Protein AF-A0A965HJJ4-F1 (afdb_monomer)

Structure (mmCIF, N/CA/C/O backbone):
data_AF-A0A965HJJ4-F1
#
_entry.id   AF-A0A965HJJ4-F1
#
loop_
_atom_site.group_PDB
_atom_site.id
_atom_site.type_symbol
_atom_site.label_atom_id
_atom_site.label_alt_id
_atom_site.label_comp_id
_atom_site.label_asym_id
_atom_site.label_entity_id
_atom_site.label_seq_id
_atom_site.pdbx_PDB_ins_code
_atom_site.Cartn_x
_atom_site.Cartn_y
_atom_site.Cartn_z
_atom_site.occupancy
_atom_site.B_iso_or_equiv
_atom_site.auth_seq_id
_atom_site.auth_comp_id
_atom_site.auth_asym_id
_atom_site.auth_atom_id
_atom_site.pdbx_PDB_model_num
ATOM 1 N N . MET A 1 1 ? 2.997 -4.418 10.194 1.00 86.50 1 MET A N 1
ATOM 2 C CA . MET A 1 1 ? 3.419 -3.200 10.927 1.00 86.50 1 MET A CA 1
ATOM 3 C C . MET A 1 1 ? 2.246 -2.232 11.000 1.00 86.50 1 MET A C 1
ATOM 5 O O . MET A 1 1 ? 1.592 -2.036 9.983 1.00 86.50 1 MET A O 1
ATOM 9 N N . ASN A 1 2 ? 1.935 -1.698 12.185 1.00 92.69 2 ASN A N 1
ATOM 10 C CA . ASN A 1 2 ? 0.794 -0.802 12.417 1.00 92.69 2 ASN A CA 1
ATOM 11 C C . ASN A 1 2 ? 1.261 0.448 13.174 1.00 92.69 2 ASN A C 1
ATOM 13 O O . ASN A 1 2 ? 1.996 0.301 14.145 1.00 92.69 2 ASN A O 1
ATOM 17 N N . GLN A 1 3 ? 0.837 1.639 12.738 1.00 93.06 3 GLN A N 1
ATOM 18 C CA . GLN A 1 3 ? 1.135 2.927 13.393 1.00 93.06 3 GLN A CA 1
ATOM 19 C C . GLN A 1 3 ? 2.637 3.208 13.592 1.00 93.06 3 GLN A C 1
ATOM 21 O O . GLN A 1 3 ? 3.034 3.927 14.505 1.00 93.06 3 GLN A O 1
ATOM 26 N N . CYS A 1 4 ? 3.493 2.668 12.724 1.00 92.12 4 CYS A N 1
ATOM 27 C CA . CYS A 1 4 ? 4.924 2.958 12.753 1.00 92.12 4 CYS A CA 1
ATOM 28 C C . CYS A 1 4 ? 5.229 4.286 12.049 1.00 92.12 4 CYS A C 1
ATOM 30 O O . CYS A 1 4 ? 4.492 4.718 11.155 1.00 92.12 4 CYS A O 1
ATOM 32 N N . SER A 1 5 ? 6.363 4.894 12.391 1.00 93.75 5 SER A N 1
ATOM 33 C CA . SER A 1 5 ? 6.891 6.045 11.667 1.00 93.75 5 SER A CA 1
ATOM 34 C C . SER A 1 5 ? 8.378 5.912 11.365 1.00 93.75 5 SER A C 1
ATOM 36 O O . SER A 1 5 ? 9.113 5.216 12.062 1.00 93.75 5 SER A O 1
ATOM 38 N N . SER A 1 6 ? 8.812 6.542 10.276 1.00 92.38 6 SER A N 1
ATOM 39 C CA . SER A 1 6 ? 10.223 6.632 9.899 1.00 92.38 6 SER A CA 1
ATOM 40 C C . SER A 1 6 ? 10.480 7.925 9.127 1.00 92.38 6 SER A C 1
ATOM 42 O O . SER A 1 6 ? 9.592 8.437 8.437 1.00 92.38 6 SER A O 1
ATOM 44 N N . THR A 1 7 ? 11.697 8.447 9.253 1.00 94.06 7 THR A N 1
ATOM 45 C CA . THR A 1 7 ? 12.160 9.645 8.554 1.00 94.06 7 THR A CA 1
ATOM 46 C C . THR A 1 7 ? 13.427 9.307 7.786 1.00 94.06 7 THR A C 1
ATOM 48 O O . THR A 1 7 ? 14.360 8.744 8.353 1.00 94.06 7 THR A O 1
ATOM 51 N N . GLY A 1 8 ? 13.477 9.669 6.509 1.00 91.75 8 GLY A N 1
ATOM 52 C CA . GLY A 1 8 ? 14.639 9.404 5.670 1.00 91.75 8 GLY A CA 1
ATOM 53 C C . GLY A 1 8 ? 14.511 10.041 4.295 1.00 91.75 8 GLY A C 1
ATOM 54 O O . GLY A 1 8 ? 13.410 10.095 3.742 1.00 91.75 8 GLY A O 1
ATOM 55 N N . ASN A 1 9 ? 15.645 10.511 3.771 1.00 90.94 9 ASN A N 1
ATOM 56 C CA . ASN A 1 9 ? 15.766 11.034 2.414 1.00 90.94 9 ASN A CA 1
ATOM 57 C C . ASN A 1 9 ? 16.487 10.020 1.521 1.00 90.94 9 ASN A C 1
ATOM 59 O O . ASN A 1 9 ? 17.426 9.357 1.975 1.00 9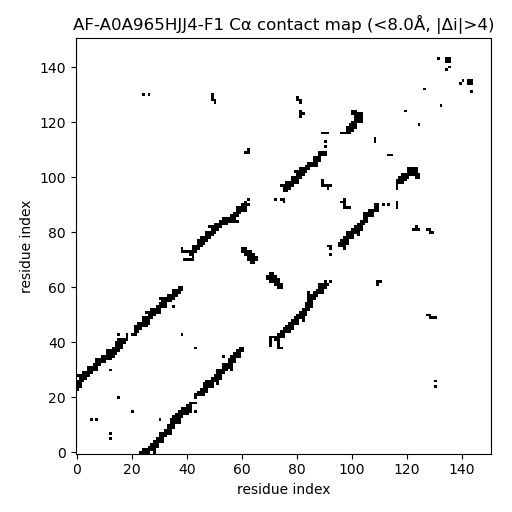0.94 9 ASN A O 1
ATOM 63 N N . GLY A 1 10 ? 16.024 9.849 0.283 1.00 86.38 10 GLY A N 1
ATOM 64 C CA . GLY A 1 10 ? 16.547 8.854 -0.663 1.00 86.38 10 GLY A CA 1
ATOM 65 C C . GLY A 1 10 ? 16.516 7.407 -0.147 1.00 86.38 10 GLY A C 1
ATOM 66 O O . GLY A 1 10 ? 17.238 6.553 -0.655 1.00 86.38 10 GLY A O 1
ATOM 67 N N . SER A 1 11 ? 15.729 7.130 0.898 1.00 86.81 11 SER A N 1
ATOM 68 C CA . SER A 1 11 ? 15.705 5.848 1.613 1.00 86.81 11 SER A CA 1
ATOM 69 C C . SER A 1 11 ? 14.499 4.996 1.210 1.00 86.81 11 SER A C 1
ATOM 71 O O . SER A 1 11 ? 13.479 5.513 0.746 1.00 86.81 11 SER A O 1
ATOM 73 N N . PHE A 1 12 ? 14.571 3.688 1.463 1.00 88.69 12 PHE A N 1
ATOM 74 C CA . PHE A 1 12 ? 13.410 2.801 1.379 1.00 88.69 12 PHE A CA 1
ATOM 75 C C . PHE A 1 12 ? 12.750 2.667 2.754 1.00 88.69 12 PHE A C 1
ATOM 77 O O . PHE A 1 12 ? 13.326 2.085 3.669 1.00 88.69 12 PHE A O 1
ATOM 84 N N . TYR A 1 13 ? 11.535 3.191 2.899 1.00 90.62 13 TYR A N 1
ATOM 85 C CA . TYR A 1 13 ? 10.737 3.072 4.121 1.00 90.62 13 TYR A CA 1
ATOM 86 C C . TYR A 1 13 ? 10.246 1.646 4.355 1.00 90.62 13 TYR A C 1
ATOM 88 O O . TYR A 1 13 ? 10.235 1.156 5.481 1.00 90.62 13 TYR A O 1
ATOM 96 N N . VAL A 1 14 ? 9.821 0.995 3.275 1.00 88.81 14 VAL A N 1
ATOM 97 C CA . VAL A 1 14 ? 9.429 -0.412 3.244 1.00 88.81 14 VAL A CA 1
ATOM 98 C C . VAL A 1 14 ? 9.964 -0.978 1.942 1.00 88.81 14 VAL A C 1
ATOM 100 O O . VAL A 1 14 ? 9.698 -0.425 0.871 1.00 88.81 14 VAL A O 1
ATOM 103 N N . SER A 1 15 ? 10.712 -2.072 2.041 1.00 84.75 15 SER A N 1
ATOM 104 C CA . SER A 1 15 ? 11.210 -2.805 0.886 1.00 84.75 15 SER A CA 1
ATOM 105 C C . SER A 1 15 ? 11.124 -4.305 1.100 1.00 84.75 15 SER A C 1
ATOM 107 O O . SER A 1 15 ? 11.169 -4.794 2.227 1.00 84.75 15 SER A O 1
ATOM 109 N N . THR A 1 16 ? 10.980 -5.033 -0.002 1.00 75.38 16 THR A N 1
ATOM 110 C CA . THR A 1 16 ? 11.144 -6.485 -0.039 1.00 75.38 16 THR A CA 1
ATOM 111 C C . THR A 1 16 ? 12.542 -6.790 -0.565 1.00 75.38 16 THR A C 1
ATOM 113 O O . THR A 1 16 ? 12.919 -6.365 -1.663 1.00 75.38 16 THR A O 1
ATOM 116 N N . ALA A 1 17 ? 13.330 -7.485 0.250 1.00 67.25 17 ALA A N 1
ATOM 117 C CA . ALA A 1 17 ? 14.671 -7.947 -0.109 1.00 67.25 17 ALA A CA 1
ATOM 118 C C . ALA A 1 17 ? 14.742 -9.479 -0.222 1.00 67.25 17 ALA A C 1
ATOM 120 O O . ALA A 1 17 ? 15.550 -10.003 -0.987 1.00 67.25 17 ALA A O 1
ATOM 121 N N . ASP A 1 18 ? 13.867 -10.187 0.497 1.00 65.81 18 ASP A N 1
ATOM 122 C CA . ASP A 1 18 ? 13.861 -11.643 0.610 1.00 65.81 18 ASP A CA 1
ATOM 123 C C . ASP A 1 18 ? 12.686 -12.263 -0.184 1.00 65.81 18 ASP A C 1
ATOM 125 O O . ASP A 1 18 ? 11.564 -11.753 -0.088 1.00 65.81 18 ASP A O 1
ATOM 129 N N . PRO A 1 19 ? 12.911 -13.331 -0.980 1.00 58.31 19 PRO A N 1
ATOM 130 C CA . PRO A 1 19 ? 11.872 -13.980 -1.791 1.00 58.31 19 PRO A CA 1
ATOM 131 C C . PRO A 1 19 ? 10.788 -14.697 -0.970 1.00 58.31 19 PRO A C 1
ATOM 133 O O . PRO A 1 19 ? 9.715 -14.964 -1.504 1.00 58.31 19 PRO A O 1
ATOM 136 N N . GLU A 1 20 ? 11.039 -15.000 0.304 1.00 61.06 20 GLU A N 1
ATOM 137 C CA . GLU A 1 20 ? 10.087 -15.646 1.215 1.00 61.06 20 GLU A CA 1
ATOM 138 C C . GLU A 1 20 ? 9.218 -14.629 1.968 1.00 61.06 20 GLU A C 1
ATOM 140 O O . GLU A 1 20 ? 8.292 -15.002 2.689 1.00 61.06 20 GLU A O 1
ATOM 145 N N . SER A 1 21 ? 9.477 -13.326 1.795 1.00 59.62 21 SER A N 1
ATOM 146 C CA . SER A 1 21 ? 8.683 -12.265 2.419 1.00 59.62 21 SER A CA 1
ATOM 147 C C . SER A 1 21 ? 7.249 -12.271 1.880 1.00 59.62 21 SER A C 1
ATOM 149 O O . SER A 1 21 ? 6.957 -11.673 0.843 1.00 59.62 21 SER A O 1
ATOM 151 N N . MET A 1 22 ? 6.337 -12.921 2.603 1.00 62.56 22 MET A N 1
ATOM 152 C CA . MET A 1 22 ? 4.922 -13.029 2.247 1.00 62.56 22 MET A CA 1
ATOM 153 C C . MET A 1 22 ? 4.006 -12.452 3.336 1.00 62.56 22 MET A C 1
ATOM 155 O O . MET A 1 22 ? 4.264 -12.586 4.528 1.00 62.56 22 MET A O 1
ATOM 159 N N . LEU A 1 23 ? 2.912 -11.825 2.879 1.00 61.66 23 LEU A N 1
ATOM 160 C CA . LEU A 1 23 ? 1.830 -11.193 3.652 1.00 61.66 23 LEU A CA 1
ATOM 161 C C . LEU A 1 23 ? 2.280 -10.114 4.642 1.00 61.66 23 LEU A C 1
ATOM 163 O O . LEU A 1 23 ? 2.244 -10.275 5.861 1.00 61.66 23 LEU A O 1
ATOM 167 N N . ASN A 1 24 ? 2.594 -8.944 4.090 1.00 78.44 24 ASN A N 1
ATOM 168 C CA . ASN A 1 24 ? 2.832 -7.742 4.872 1.00 78.44 24 ASN A CA 1
ATOM 169 C C . ASN A 1 24 ? 1.632 -6.796 4.778 1.00 78.44 24 ASN A C 1
ATOM 171 O O . ASN A 1 24 ? 1.216 -6.398 3.692 1.00 78.44 24 ASN A O 1
ATOM 175 N N . VAL A 1 25 ? 1.097 -6.405 5.935 1.00 91.94 25 VAL A N 1
ATOM 176 C CA . VAL A 1 25 ? 0.212 -5.242 6.045 1.00 91.94 25 VAL A CA 1
ATOM 177 C C . VAL A 1 25 ? 1.023 -4.099 6.636 1.00 91.94 25 VAL A C 1
ATOM 179 O O . VAL A 1 25 ? 1.578 -4.217 7.738 1.00 91.94 25 VAL A O 1
ATOM 182 N N . VAL A 1 26 ? 1.085 -2.994 5.900 1.00 94.19 26 VAL A N 1
ATOM 183 C CA . VAL A 1 26 ? 1.590 -1.712 6.388 1.00 94.19 26 VAL A CA 1
ATOM 184 C C . VAL A 1 26 ? 0.377 -0.838 6.660 1.00 94.19 26 VAL A C 1
ATOM 186 O O . VAL A 1 26 ? -0.266 -0.340 5.739 1.00 94.19 26 VAL A O 1
ATOM 189 N N . LEU A 1 27 ? 0.030 -0.728 7.938 1.00 95.56 27 LEU A N 1
ATOM 190 C CA . LEU A 1 27 ? -1.236 -0.174 8.396 1.00 95.56 27 LEU A CA 1
ATOM 191 C C . LEU A 1 27 ? -1.010 1.160 9.105 1.00 95.56 27 LEU A C 1
ATOM 193 O O . LEU A 1 27 ? -0.286 1.220 10.095 1.00 95.56 27 LEU A O 1
ATOM 197 N N . ASN A 1 28 ? -1.657 2.224 8.633 1.00 95.81 28 ASN A N 1
ATOM 198 C CA . ASN A 1 28 ? -1.672 3.542 9.282 1.00 95.81 28 ASN A CA 1
ATOM 199 C C . ASN A 1 28 ? -0.278 4.111 9.619 1.00 95.81 28 ASN A C 1
ATOM 201 O O . ASN A 1 28 ? -0.125 4.842 10.598 1.00 95.81 28 ASN A O 1
ATOM 205 N N . CYS A 1 29 ? 0.747 3.768 8.838 1.00 95.62 29 CYS A N 1
ATOM 206 C CA . CYS A 1 29 ? 2.108 4.251 9.061 1.00 95.62 29 CYS A CA 1
ATOM 207 C C . CYS A 1 29 ? 2.313 5.654 8.469 1.00 95.62 29 CYS A C 1
ATOM 209 O O . CYS A 1 29 ? 1.689 6.023 7.467 1.00 95.62 29 CYS A O 1
ATOM 211 N N . VAL A 1 30 ? 3.224 6.423 9.065 1.00 96.75 30 VAL A N 1
ATOM 212 C CA . VAL A 1 30 ? 3.566 7.782 8.621 1.00 96.75 30 VAL A CA 1
ATOM 213 C C . VAL A 1 30 ? 5.053 7.873 8.310 1.00 96.75 30 VAL A C 1
A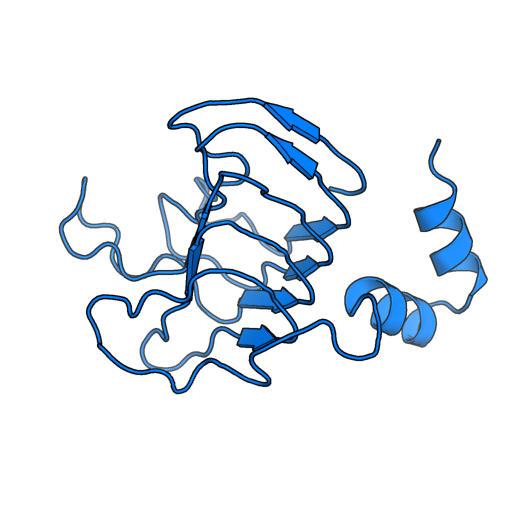TOM 215 O O . VAL A 1 30 ? 5.890 7.613 9.168 1.00 96.75 30 VAL A O 1
ATOM 218 N N . PHE A 1 31 ? 5.388 8.298 7.099 1.00 96.12 31 PHE A N 1
ATOM 219 C CA . PHE A 1 31 ? 6.766 8.434 6.645 1.00 96.12 31 PHE A CA 1
ATOM 220 C C . PHE A 1 31 ? 7.065 9.878 6.245 1.00 96.12 31 PHE A C 1
ATOM 222 O O . PHE A 1 31 ? 6.239 10.537 5.604 1.00 96.12 31 PHE A O 1
ATOM 229 N N . SER A 1 32 ? 8.240 10.366 6.647 1.00 95.94 32 SER A N 1
ATOM 230 C CA . SER A 1 32 ? 8.690 11.743 6.408 1.00 95.94 32 SER A CA 1
ATOM 231 C C . SER A 1 32 ? 10.016 11.783 5.643 1.00 95.94 32 SER A C 1
ATOM 233 O O . SER A 1 32 ? 10.878 10.926 5.835 1.00 95.94 32 SER A O 1
ATOM 235 N N . GLY A 1 33 ? 10.195 12.804 4.805 1.00 95.31 33 GLY A N 1
ATOM 236 C CA . GLY A 1 33 ? 11.299 12.899 3.843 1.00 95.31 33 GLY A CA 1
ATOM 237 C C . GLY A 1 33 ? 10.876 12.493 2.428 1.00 95.31 33 GLY A C 1
ATOM 238 O O . GLY A 1 33 ? 9.694 12.253 2.173 1.00 95.31 33 GLY A O 1
ATOM 239 N N . ASP A 1 34 ? 11.842 12.443 1.512 1.00 94.88 34 ASP A N 1
ATOM 240 C CA . ASP A 1 34 ? 11.635 12.113 0.091 1.00 94.88 34 ASP A CA 1
ATOM 241 C C . ASP A 1 34 ? 11.929 10.639 -0.250 1.00 94.88 34 ASP A C 1
ATOM 243 O O . ASP A 1 34 ? 12.137 10.273 -1.407 1.00 94.88 34 ASP A O 1
ATOM 247 N N . GLY A 1 35 ? 11.942 9.775 0.766 1.00 94.75 35 GLY A N 1
ATOM 248 C CA . GLY A 1 35 ? 12.073 8.335 0.605 1.00 94.75 35 GLY A CA 1
ATOM 249 C C . GLY A 1 35 ? 10.826 7.679 0.008 1.00 94.75 35 GLY A C 1
ATOM 250 O O . GLY A 1 35 ? 9.870 8.320 -0.436 1.00 94.75 35 GLY A O 1
ATOM 251 N N . SER A 1 36 ? 10.820 6.349 -0.002 1.00 93.38 36 SER A N 1
ATOM 252 C CA . SER A 1 36 ? 9.817 5.604 -0.761 1.00 93.38 36 SER A CA 1
ATOM 253 C C . SER A 1 36 ? 9.461 4.243 -0.178 1.00 93.38 36 SER A C 1
ATOM 255 O O . SER A 1 36 ? 10.272 3.581 0.465 1.00 93.38 36 SER A O 1
ATOM 257 N N . ILE A 1 37 ? 8.232 3.800 -0.434 1.00 92.38 37 ILE A N 1
ATOM 258 C CA . ILE A 1 37 ? 7.846 2.395 -0.297 1.00 92.38 37 ILE A CA 1
ATOM 259 C C . ILE A 1 37 ? 8.031 1.738 -1.655 1.00 92.38 37 ILE A C 1
ATOM 261 O O . ILE A 1 37 ? 7.336 2.093 -2.611 1.00 92.38 37 ILE A O 1
ATOM 265 N N . GLN A 1 38 ? 8.959 0.786 -1.729 1.00 88.12 38 GLN A N 1
ATOM 266 C CA . GLN A 1 38 ? 9.262 0.067 -2.959 1.00 88.12 38 GLN A CA 1
ATOM 267 C C . GLN A 1 38 ? 9.592 -1.390 -2.641 1.00 88.12 38 GLN A C 1
ATOM 269 O O . GLN A 1 38 ? 10.642 -1.656 -2.054 1.00 88.12 38 GLN A O 1
ATOM 274 N N . PRO A 1 39 ? 8.763 -2.361 -3.054 1.00 80.88 39 PRO A N 1
ATOM 275 C CA . PRO A 1 39 ? 9.240 -3.727 -3.229 1.00 80.88 39 PRO A CA 1
ATOM 276 C C . PRO A 1 39 ? 10.457 -3.668 -4.169 1.00 80.88 39 PRO A C 1
ATOM 278 O O . PRO A 1 39 ? 10.332 -3.146 -5.278 1.00 80.88 39 PRO A O 1
ATOM 281 N N . HIS A 1 40 ? 11.656 -4.029 -3.692 1.00 76.44 40 HIS A N 1
ATOM 282 C CA . HIS A 1 40 ? 12.903 -3.495 -4.263 1.00 76.44 40 HIS A CA 1
ATOM 283 C C . HIS A 1 40 ? 13.738 -4.548 -4.996 1.00 76.44 40 HIS A C 1
ATOM 285 O O . HIS A 1 40 ? 14.128 -4.305 -6.136 1.00 76.44 40 HIS A O 1
ATOM 291 N N . MET A 1 41 ? 14.020 -5.699 -4.371 1.00 68.75 41 MET A N 1
ATOM 292 C CA . MET A 1 41 ? 15.080 -6.598 -4.856 1.00 68.75 41 MET A CA 1
ATOM 293 C C . MET A 1 41 ? 14.645 -7.971 -5.370 1.00 68.75 41 MET A C 1
ATOM 295 O O . MET A 1 41 ? 15.498 -8.666 -5.908 1.00 68.75 41 MET A O 1
ATOM 299 N N . ARG A 1 42 ? 13.368 -8.369 -5.302 1.00 75.06 42 ARG A N 1
ATOM 300 C CA . ARG A 1 42 ? 12.818 -9.586 -5.948 1.00 75.06 42 ARG A CA 1
ATOM 301 C C . ARG A 1 42 ? 11.309 -9.440 -6.157 1.00 75.06 42 ARG A C 1
ATOM 303 O O . ARG A 1 42 ? 10.696 -8.545 -5.574 1.00 75.06 42 ARG A O 1
ATOM 310 N N . TRP A 1 43 ? 10.724 -10.338 -6.953 1.00 82.12 43 TRP A N 1
ATOM 311 C CA . TRP A 1 43 ? 9.271 -10.476 -7.064 1.00 82.12 43 TRP A CA 1
ATOM 312 C C . TRP A 1 43 ? 8.645 -10.737 -5.690 1.00 82.12 43 TRP A C 1
ATOM 314 O O . TRP A 1 43 ? 9.140 -11.558 -4.920 1.00 82.12 43 TRP A O 1
ATOM 324 N N . SER A 1 44 ? 7.538 -10.059 -5.403 1.00 82.50 44 SER A N 1
ATOM 325 C CA . SER A 1 44 ? 6.761 -10.227 -4.175 1.00 82.50 44 SER A CA 1
ATOM 326 C C . SER A 1 44 ? 5.262 -10.257 -4.476 1.00 82.50 44 SER A C 1
ATOM 328 O O . SER A 1 44 ? 4.833 -9.888 -5.571 1.00 82.50 44 SER A O 1
ATOM 330 N N . THR A 1 45 ? 4.452 -10.725 -3.521 1.00 87.31 45 THR A N 1
ATOM 331 C CA . THR A 1 45 ? 2.986 -10.726 -3.643 1.00 87.31 45 THR A CA 1
ATOM 332 C C . THR A 1 45 ? 2.298 -10.412 -2.317 1.00 87.31 45 THR A C 1
ATOM 334 O O . THR A 1 45 ? 2.876 -10.604 -1.246 1.00 87.31 45 THR A O 1
ATOM 337 N N . GLY A 1 46 ? 1.051 -9.933 -2.378 1.00 86.06 46 GLY A N 1
ATOM 338 C CA . GLY A 1 46 ? 0.180 -9.838 -1.202 1.00 86.06 46 GLY A CA 1
ATOM 339 C C . GLY A 1 46 ? 0.517 -8.721 -0.207 1.00 86.06 46 GLY A C 1
ATOM 340 O O . GLY A 1 46 ? 0.119 -8.808 0.954 1.00 86.06 46 GLY A O 1
ATOM 341 N N . LEU A 1 47 ? 1.243 -7.679 -0.625 1.00 90.44 47 LEU A N 1
ATOM 342 C CA . LEU A 1 47 ? 1.440 -6.473 0.185 1.00 90.44 47 LEU A CA 1
ATOM 343 C C . LEU A 1 47 ? 0.159 -5.631 0.198 1.00 90.44 47 LEU A C 1
ATOM 345 O O . LEU A 1 47 ? -0.338 -5.235 -0.859 1.00 90.44 47 LEU A O 1
ATOM 349 N N . LEU A 1 48 ? -0.322 -5.295 1.395 1.00 94.25 48 LEU A N 1
ATOM 350 C CA . LEU A 1 48 ? -1.373 -4.302 1.600 1.00 94.25 48 LEU A CA 1
ATOM 351 C C . LEU A 1 48 ? -0.778 -3.052 2.257 1.00 94.25 48 LEU A C 1
ATOM 353 O O . LEU A 1 48 ? -0.358 -3.088 3.415 1.00 94.25 48 LEU A O 1
ATOM 357 N N . LEU A 1 49 ? -0.777 -1.939 1.524 1.00 95.00 49 LEU A N 1
ATOM 358 C CA . LEU A 1 49 ? -0.570 -0.605 2.082 1.00 95.00 49 LEU A CA 1
ATOM 359 C C . LEU A 1 49 ? -1.942 -0.011 2.387 1.00 95.00 49 LEU A C 1
ATOM 361 O O . LEU A 1 49 ? -2.720 0.213 1.464 1.00 95.00 49 LEU A O 1
ATOM 365 N N . ASP A 1 50 ? -2.241 0.234 3.658 1.00 96.94 50 ASP A N 1
ATOM 366 C CA . ASP A 1 50 ? -3.565 0.681 4.093 1.00 96.94 50 ASP A CA 1
ATOM 367 C C . ASP A 1 50 ? -3.444 1.925 4.978 1.00 96.94 50 ASP A C 1
ATOM 369 O O . ASP A 1 50 ? -2.845 1.884 6.056 1.00 96.94 50 ASP A O 1
ATOM 373 N N . GLY A 1 51 ? -3.958 3.058 4.492 1.00 96.44 51 GLY A N 1
ATOM 374 C CA . GLY A 1 51 ? -3.973 4.321 5.237 1.00 96.44 51 GLY A CA 1
ATOM 375 C C . GLY A 1 51 ? -2.591 4.939 5.490 1.00 96.44 51 GLY A C 1
ATOM 376 O O . GLY A 1 51 ? -2.438 5.755 6.402 1.00 96.44 51 GLY A O 1
ATOM 377 N N . CYS A 1 52 ? -1.568 4.561 4.717 1.00 96.62 52 CYS A N 1
ATOM 378 C CA . CYS A 1 52 ? -0.213 5.095 4.871 1.00 96.62 52 CYS A CA 1
ATOM 379 C C . CYS A 1 52 ? -0.101 6.542 4.373 1.00 96.62 52 CYS A C 1
ATOM 381 O O . CYS A 1 52 ? -0.725 6.923 3.378 1.00 96.62 52 CYS A O 1
ATOM 383 N N . LYS A 1 53 ? 0.737 7.347 5.036 1.00 97.06 53 LYS A N 1
ATOM 384 C CA . LYS A 1 53 ? 0.960 8.763 4.700 1.00 97.06 53 LYS A CA 1
ATOM 385 C C . LYS A 1 53 ? 2.438 9.038 4.432 1.00 97.06 53 LYS A C 1
ATOM 387 O O . LYS A 1 53 ? 3.259 8.880 5.326 1.00 97.06 53 LYS A O 1
ATOM 392 N N . LEU A 1 54 ? 2.753 9.475 3.216 1.00 96.50 54 LEU A N 1
ATOM 393 C CA . LEU A 1 54 ? 4.091 9.796 2.719 1.00 96.50 54 LEU A CA 1
ATOM 394 C C . LEU A 1 54 ? 4.067 11.205 2.111 1.00 96.50 54 LEU A C 1
ATOM 396 O O . LEU A 1 54 ? 3.991 11.358 0.897 1.00 96.50 54 LEU A O 1
ATOM 400 N N . ARG A 1 55 ? 4.058 12.254 2.941 1.00 93.38 55 ARG A N 1
ATOM 401 C CA . ARG A 1 55 ? 3.785 13.632 2.476 1.00 93.38 55 ARG A CA 1
ATOM 402 C C . ARG A 1 55 ? 4.654 14.051 1.285 1.00 93.38 55 ARG A C 1
ATOM 404 O O . ARG A 1 55 ? 4.116 14.551 0.301 1.00 93.38 55 ARG A O 1
ATOM 411 N N . ASP A 1 56 ? 5.958 13.817 1.396 1.00 96.25 56 ASP A N 1
ATOM 412 C CA . ASP A 1 56 ? 6.957 14.204 0.395 1.00 96.25 56 ASP A CA 1
ATOM 413 C C . ASP A 1 56 ? 7.596 12.996 -0.312 1.00 96.25 56 ASP A C 1
ATOM 415 O O . ASP A 1 56 ? 8.354 13.176 -1.264 1.00 96.25 56 ASP A O 1
ATOM 419 N N . GLY A 1 57 ? 7.240 11.784 0.120 1.00 96.19 57 GLY A N 1
ATOM 420 C CA . GLY A 1 57 ? 7.763 10.522 -0.390 1.00 96.19 57 GLY A CA 1
ATOM 421 C C . GLY A 1 57 ? 6.868 9.852 -1.431 1.00 96.19 57 GLY A C 1
ATOM 422 O O . GLY A 1 57 ? 5.823 10.372 -1.840 1.00 96.19 57 GLY A O 1
ATOM 423 N N . GLU A 1 58 ? 7.280 8.661 -1.851 1.00 95.44 58 GLU A N 1
ATOM 424 C CA . GLU A 1 58 ? 6.725 7.992 -3.031 1.00 95.44 58 GLU A CA 1
ATOM 425 C C . GLU A 1 58 ? 6.284 6.549 -2.748 1.00 95.44 58 GLU A C 1
ATOM 427 O O . GLU A 1 58 ? 6.890 5.832 -1.950 1.00 95.44 58 GLU A O 1
ATOM 432 N N . ILE A 1 59 ? 5.228 6.099 -3.427 1.00 93.88 59 ILE A N 1
ATOM 433 C CA . ILE A 1 59 ? 4.842 4.682 -3.479 1.00 93.88 59 ILE A CA 1
ATOM 434 C C . ILE A 1 59 ? 5.135 4.179 -4.885 1.00 93.88 59 ILE A C 1
ATOM 436 O O . ILE A 1 59 ? 4.558 4.692 -5.846 1.00 93.88 59 ILE A O 1
ATOM 440 N N . ILE A 1 60 ? 6.009 3.176 -5.000 1.00 90.75 60 ILE A N 1
ATOM 441 C CA . ILE A 1 60 ? 6.441 2.661 -6.298 1.00 90.75 60 ILE A CA 1
ATOM 442 C C . ILE A 1 60 ? 6.349 1.139 -6.339 1.00 90.75 60 ILE A C 1
ATOM 444 O O . ILE A 1 60 ? 7.121 0.421 -5.709 1.00 90.75 60 ILE A O 1
ATOM 448 N N . ILE A 1 61 ? 5.406 0.660 -7.140 1.00 89.50 61 ILE A N 1
ATOM 449 C CA . ILE A 1 61 ? 5.204 -0.737 -7.503 1.00 89.50 61 ILE A CA 1
ATOM 450 C C . ILE A 1 61 ? 5.372 -0.792 -9.019 1.00 89.50 61 ILE A C 1
ATOM 452 O O . ILE A 1 61 ? 4.492 -0.342 -9.746 1.00 89.50 61 ILE A O 1
ATOM 456 N N . SER A 1 62 ? 6.525 -1.238 -9.513 1.00 86.31 62 SER A N 1
ATOM 457 C CA . SER A 1 62 ? 6.866 -1.064 -10.929 1.00 86.31 62 SER A CA 1
ATOM 458 C C . SER A 1 62 ? 7.772 -2.175 -11.455 1.00 86.31 62 SER A C 1
ATOM 460 O O . SER A 1 62 ? 8.411 -2.903 -10.696 1.00 86.31 62 SER A O 1
ATOM 462 N N . ASN A 1 63 ? 7.874 -2.282 -12.773 1.00 83.69 63 ASN A N 1
ATOM 463 C CA . ASN A 1 63 ? 8.931 -3.009 -13.445 1.00 83.69 63 ASN A CA 1
ATOM 464 C C . ASN A 1 63 ? 10.227 -2.189 -13.375 1.00 83.69 63 ASN A C 1
ATOM 466 O O . ASN A 1 63 ? 10.291 -1.031 -13.790 1.00 83.69 63 ASN A O 1
ATOM 470 N N . ARG A 1 64 ? 11.276 -2.788 -12.820 1.00 80.31 64 ARG A N 1
ATOM 471 C CA . ARG A 1 64 ? 12.622 -2.216 -12.699 1.00 80.31 64 ARG A CA 1
ATOM 472 C C . ARG A 1 64 ? 13.475 -2.433 -13.943 1.00 80.31 64 ARG A C 1
ATOM 474 O O . ARG A 1 64 ? 14.517 -1.795 -14.071 1.00 80.31 64 ARG A O 1
ATOM 481 N N . ARG A 1 65 ? 13.043 -3.285 -14.879 1.00 78.50 65 ARG A N 1
ATOM 482 C CA . ARG A 1 65 ? 13.758 -3.596 -16.127 1.00 78.50 65 ARG A CA 1
ATOM 483 C C . ARG A 1 65 ? 15.230 -3.928 -15.833 1.00 78.50 65 ARG A C 1
ATOM 485 O O . ARG A 1 65 ? 15.510 -4.721 -14.937 1.00 78.50 65 ARG A O 1
ATOM 492 N N . GLY A 1 66 ? 16.153 -3.297 -16.562 1.00 66.75 66 GLY A N 1
ATOM 493 C CA . GLY A 1 66 ? 17.600 -3.394 -16.369 1.00 66.75 66 GLY A CA 1
ATOM 494 C C . GLY A 1 66 ? 18.186 -2.448 -15.313 1.00 66.75 66 GLY A C 1
ATOM 495 O O . GLY A 1 66 ? 19.403 -2.326 -15.257 1.00 66.75 66 GLY A O 1
ATOM 496 N N . MET A 1 67 ? 17.382 -1.746 -14.501 1.00 65.69 67 MET A N 1
ATOM 497 C CA . MET A 1 67 ? 17.934 -0.944 -13.401 1.00 65.69 67 MET A CA 1
ATOM 498 C C . MET A 1 67 ? 18.530 -1.856 -12.317 1.00 65.69 67 MET A C 1
ATOM 500 O O . MET A 1 67 ? 17.905 -2.828 -11.876 1.00 65.69 67 MET A O 1
ATOM 504 N N . GLY A 1 68 ? 19.740 -1.523 -11.860 1.00 65.00 68 GLY A N 1
ATOM 505 C CA . GLY A 1 68 ? 20.496 -2.354 -10.920 1.00 65.00 68 GLY A CA 1
ATOM 506 C C . GLY A 1 68 ? 20.929 -3.676 -11.563 1.00 65.00 68 GLY A C 1
ATOM 507 O O . GLY A 1 68 ? 21.427 -3.686 -12.682 1.00 65.00 68 GLY A O 1
ATOM 508 N N . SER A 1 69 ? 20.721 -4.801 -10.877 1.00 64.75 69 SER A N 1
ATOM 509 C CA . SER A 1 69 ? 21.062 -6.150 -11.360 1.00 64.75 69 SER A CA 1
ATOM 510 C C . SER A 1 69 ? 19.960 -6.833 -12.188 1.00 64.75 69 SER A C 1
ATOM 512 O O . SER A 1 69 ? 19.956 -8.055 -12.298 1.00 64.75 69 SER A O 1
ATOM 514 N N . GLY A 1 70 ? 19.019 -6.079 -12.769 1.00 58.75 70 GLY A N 1
ATOM 515 C CA . GLY A 1 70 ? 17.982 -6.643 -13.646 1.00 58.75 70 GLY A CA 1
ATOM 516 C C . GLY A 1 70 ? 16.786 -7.252 -12.906 1.00 58.75 70 GLY A C 1
ATOM 517 O O . GLY A 1 70 ? 16.402 -8.388 -13.164 1.00 58.75 70 GLY A O 1
ATOM 518 N N . HIS A 1 71 ? 16.192 -6.501 -11.975 1.00 68.19 71 HIS A N 1
ATOM 519 C CA . HIS A 1 71 ? 15.175 -7.010 -11.041 1.00 68.19 71 HIS A CA 1
ATOM 520 C C . HIS A 1 71 ? 13.782 -7.255 -11.645 1.00 68.19 71 HIS A C 1
ATOM 522 O O . HIS A 1 71 ? 12.948 -7.877 -10.990 1.00 68.19 71 HIS A O 1
ATOM 528 N N . GLY A 1 72 ? 13.515 -6.782 -12.869 1.00 80.50 72 GLY A N 1
ATOM 529 C CA . GLY A 1 72 ? 12.230 -6.997 -13.538 1.00 80.50 72 GLY A CA 1
ATOM 530 C C . GLY A 1 72 ? 11.034 -6.493 -12.721 1.00 80.50 72 GLY A C 1
ATOM 531 O O . GLY A 1 72 ? 11.103 -5.446 -12.077 1.00 80.50 72 GLY A O 1
ATOM 532 N N . TRP A 1 73 ? 9.920 -7.219 -12.761 1.00 85.19 73 TRP A N 1
ATOM 533 C CA . TRP A 1 73 ? 8.725 -6.886 -11.988 1.00 85.19 73 TRP A CA 1
ATOM 534 C C . TRP A 1 73 ? 8.943 -7.065 -10.486 1.00 85.19 73 TRP A C 1
ATOM 536 O O . TRP A 1 73 ? 9.328 -8.143 -10.037 1.00 85.19 73 TRP A O 1
ATOM 546 N N . THR A 1 74 ? 8.638 -6.033 -9.696 1.00 82.81 74 THR A N 1
ATOM 547 C CA . THR A 1 74 ? 8.862 -6.094 -8.245 1.00 82.81 74 THR A CA 1
ATOM 548 C C . THR A 1 74 ? 7.695 -6.685 -7.463 1.00 82.81 74 THR A C 1
ATOM 550 O O . THR A 1 74 ? 7.890 -7.196 -6.356 1.00 82.81 74 THR A O 1
ATOM 553 N N . MET A 1 75 ? 6.476 -6.643 -8.010 1.00 86.62 75 MET A N 1
ATOM 554 C CA . MET A 1 75 ? 5.298 -7.184 -7.335 1.00 86.62 75 MET A CA 1
ATOM 555 C C . MET A 1 75 ? 4.114 -7.438 -8.270 1.00 86.62 75 MET A C 1
ATOM 557 O O . MET A 1 75 ? 3.877 -6.661 -9.197 1.00 86.62 75 MET A O 1
ATOM 561 N N . GLY A 1 76 ? 3.320 -8.456 -7.932 1.00 88.25 76 GLY A N 1
ATOM 562 C CA . GLY A 1 76 ? 1.941 -8.656 -8.387 1.00 88.25 76 GLY A CA 1
ATOM 563 C C . GLY A 1 76 ? 1.011 -8.952 -7.208 1.00 88.25 76 GLY A C 1
ATOM 564 O O . GLY A 1 76 ? 1.465 -9.348 -6.137 1.00 88.25 76 GLY A O 1
ATOM 565 N N . TRP A 1 77 ? -0.297 -8.779 -7.384 1.00 89.56 77 TRP A N 1
ATOM 566 C CA . TRP A 1 77 ? -1.312 -8.988 -6.339 1.00 89.56 77 TRP A CA 1
ATOM 567 C C . TRP A 1 77 ? -1.142 -8.084 -5.104 1.00 89.56 77 TRP A C 1
ATOM 569 O O . TRP A 1 77 ? -1.492 -8.475 -3.990 1.00 89.56 77 TRP A O 1
ATOM 579 N N . GLY A 1 78 ? -0.586 -6.882 -5.280 1.00 90.56 78 GLY A N 1
ATOM 580 C CA . GLY A 1 78 ? -0.469 -5.866 -4.232 1.00 90.56 78 GLY A CA 1
ATOM 581 C C . GLY A 1 78 ? -1.623 -4.862 -4.241 1.00 90.56 78 GLY A C 1
ATOM 582 O O . GLY A 1 78 ? -2.216 -4.586 -5.283 1.00 90.56 78 GLY A O 1
ATOM 583 N N . VAL A 1 79 ? -1.928 -4.279 -3.079 1.00 93.50 79 VAL A N 1
ATOM 584 C CA . VAL A 1 79 ? -3.016 -3.305 -2.912 1.00 93.50 79 VAL A CA 1
ATOM 585 C C . VAL A 1 79 ? -2.512 -2.056 -2.191 1.00 93.50 79 VAL A C 1
ATOM 587 O O . VAL A 1 79 ? -1.992 -2.129 -1.079 1.00 93.50 79 VAL A O 1
ATOM 590 N N . VAL A 1 80 ? -2.723 -0.894 -2.806 1.00 94.62 80 VAL A N 1
ATOM 591 C CA . VAL A 1 80 ? -2.552 0.430 -2.200 1.00 94.62 80 VAL A CA 1
ATOM 592 C C . VAL A 1 80 ? -3.937 1.008 -1.925 1.00 94.62 80 VAL A C 1
ATOM 594 O O . VAL A 1 80 ? -4.657 1.366 -2.856 1.00 94.62 80 VAL A O 1
ATOM 597 N N . TRP A 1 81 ? -4.320 1.083 -0.653 1.00 96.00 81 TRP A N 1
ATOM 598 C CA . TRP A 1 81 ? -5.662 1.435 -0.200 1.00 96.00 81 TRP A CA 1
ATOM 599 C C . TRP A 1 81 ? -5.654 2.715 0.638 1.00 96.00 81 TRP A C 1
ATOM 601 O O . TRP A 1 81 ? -5.021 2.772 1.692 1.00 96.00 81 TRP A O 1
ATOM 611 N N . ASN A 1 82 ? -6.382 3.742 0.190 1.00 96.06 82 ASN A N 1
ATOM 612 C CA . ASN A 1 82 ? -6.549 5.016 0.903 1.00 96.06 82 ASN A CA 1
ATOM 613 C C . ASN A 1 82 ? -5.229 5.651 1.396 1.00 96.06 82 ASN A C 1
ATOM 615 O O . ASN A 1 82 ? -5.194 6.326 2.427 1.00 96.06 82 ASN A O 1
ATOM 619 N N . CYS A 1 83 ? -4.132 5.454 0.664 1.00 95.50 83 CYS A N 1
ATOM 620 C CA . CYS A 1 83 ? -2.834 6.024 1.006 1.00 95.50 83 CYS A CA 1
ATOM 621 C C . CYS A 1 83 ? -2.704 7.453 0.472 1.00 95.50 83 CYS A C 1
ATOM 623 O O . CYS A 1 83 ? -3.344 7.841 -0.505 1.00 95.50 83 CYS A O 1
ATOM 625 N N . THR A 1 84 ? -1.835 8.248 1.086 1.00 95.69 84 THR A N 1
ATOM 626 C CA . THR A 1 84 ? -1.429 9.553 0.553 1.00 95.69 84 THR A CA 1
ATOM 627 C C . THR A 1 84 ? 0.070 9.557 0.317 1.00 95.69 84 THR A C 1
ATOM 629 O O . THR A 1 84 ? 0.817 9.242 1.239 1.00 95.69 84 THR A O 1
ATOM 632 N N . ALA A 1 85 ? 0.505 9.931 -0.882 1.00 95.38 85 ALA A N 1
ATOM 633 C CA . ALA A 1 85 ? 1.913 10.097 -1.221 1.00 95.38 85 ALA A CA 1
ATOM 634 C C . ALA A 1 85 ? 2.121 11.306 -2.142 1.00 95.38 85 ALA A C 1
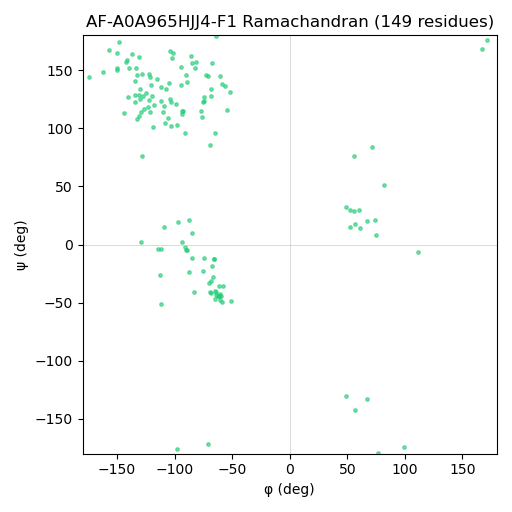ATOM 636 O O . ALA A 1 85 ? 1.184 11.721 -2.827 1.00 95.38 85 ALA A O 1
ATOM 637 N N . LYS A 1 86 ? 3.338 11.857 -2.211 1.00 95.56 86 LYS A N 1
ATOM 638 C CA . LYS A 1 86 ? 3.667 12.891 -3.206 1.00 95.56 86 LYS A CA 1
ATOM 639 C C . LYS A 1 86 ? 3.509 12.340 -4.619 1.00 95.56 86 LYS A C 1
ATOM 641 O O . LYS A 1 86 ? 2.906 12.994 -5.472 1.00 95.56 86 LYS A O 1
ATOM 646 N N . LYS A 1 87 ? 4.014 11.125 -4.841 1.00 93.31 87 LYS A N 1
ATOM 647 C CA . LYS A 1 87 ? 3.899 10.393 -6.103 1.00 93.31 87 LYS A CA 1
ATOM 648 C C . LYS A 1 87 ? 3.471 8.952 -5.890 1.00 93.31 87 LYS A C 1
ATOM 650 O O . LYS A 1 87 ? 3.833 8.328 -4.891 1.00 93.31 87 LYS A O 1
ATOM 655 N N . ILE A 1 88 ? 2.697 8.440 -6.840 1.00 92.06 88 ILE A N 1
ATOM 656 C CA . ILE A 1 88 ? 2.221 7.058 -6.843 1.00 92.06 88 ILE A CA 1
ATOM 657 C C . ILE A 1 88 ? 2.406 6.467 -8.237 1.00 92.06 88 ILE A C 1
ATOM 659 O O . ILE A 1 88 ? 1.821 6.959 -9.205 1.00 92.06 88 ILE A O 1
ATOM 663 N N . THR A 1 89 ? 3.142 5.363 -8.296 1.00 90.12 89 THR A N 1
ATOM 664 C CA . THR A 1 89 ? 3.360 4.556 -9.498 1.00 90.12 89 THR A CA 1
ATOM 665 C C . THR A 1 89 ? 2.998 3.115 -9.172 1.00 90.12 89 THR A C 1
ATOM 667 O O . THR A 1 89 ? 3.625 2.508 -8.306 1.00 90.12 89 THR A O 1
ATOM 670 N N . VAL A 1 90 ? 1.984 2.563 -9.839 1.00 89.31 90 VAL A N 1
ATOM 671 C CA . VAL A 1 90 ? 1.577 1.161 -9.667 1.00 89.31 90 VAL A CA 1
ATOM 672 C C . VAL A 1 90 ? 1.395 0.529 -11.042 1.00 89.31 90 VAL A C 1
ATOM 674 O O . VAL A 1 90 ? 0.458 0.852 -11.745 1.00 89.31 90 VAL A O 1
ATOM 677 N N . GLU A 1 91 ? 2.285 -0.359 -11.462 1.00 87.12 91 GLU A N 1
ATOM 678 C CA . GLU A 1 91 ? 2.213 -1.020 -12.771 1.00 87.12 91 GLU A CA 1
ATOM 679 C C . GLU A 1 91 ? 1.653 -2.445 -12.677 1.00 87.12 91 GLU A C 1
ATOM 681 O O . GLU A 1 91 ? 1.574 -3.032 -11.593 1.00 87.12 91 GLU A O 1
ATOM 686 N N . GLN A 1 92 ? 1.256 -2.991 -13.830 1.00 87.25 92 GLN A N 1
ATOM 687 C CA . GLN A 1 92 ? 0.612 -4.297 -13.958 1.00 87.25 92 GLN A CA 1
ATOM 688 C C . GLN A 1 92 ? 1.554 -5.320 -14.596 1.00 87.25 92 GLN A C 1
ATOM 690 O O . GLN A 1 92 ? 1.751 -5.274 -15.807 1.00 87.25 92 GLN A O 1
ATOM 695 N N . PRO A 1 93 ? 2.134 -6.245 -13.819 1.00 86.50 93 PRO A N 1
ATOM 696 C CA . PRO A 1 93 ? 2.854 -7.381 -14.387 1.00 86.50 93 PRO A CA 1
ATOM 697 C C . PRO A 1 93 ? 1.960 -8.277 -15.262 1.00 86.50 93 PRO A C 1
ATOM 699 O O . PRO A 1 93 ? 0.805 -8.521 -14.907 1.00 86.50 93 PRO A O 1
ATOM 702 N N . PRO A 1 94 ? 2.489 -8.872 -16.349 1.00 85.50 94 PRO A N 1
ATOM 703 C CA . PRO A 1 94 ? 1.766 -9.866 -17.132 1.00 85.50 94 PRO A CA 1
ATOM 704 C C . PRO A 1 94 ? 1.212 -10.999 -16.257 1.00 85.50 94 PRO A C 1
ATOM 706 O O . PRO A 1 94 ? 1.926 -11.572 -15.434 1.00 85.50 94 PRO A O 1
ATOM 709 N N . GLY A 1 95 ? -0.069 -11.329 -16.436 1.00 86.50 95 GLY A N 1
ATOM 710 C CA . GLY A 1 95 ? -0.727 -12.431 -15.723 1.00 86.50 95 GLY A CA 1
ATOM 711 C C . GLY A 1 95 ? -1.065 -12.159 -14.251 1.00 86.50 95 GLY A C 1
ATOM 712 O O . GLY A 1 95 ? -1.492 -13.076 -13.552 1.00 86.50 95 GLY A O 1
ATOM 713 N N . SER A 1 96 ? -0.899 -10.931 -13.757 1.00 88.38 96 SER A N 1
ATOM 714 C CA . SER A 1 96 ? -1.341 -10.545 -12.413 1.00 88.38 96 SER A CA 1
ATOM 715 C C . SER A 1 96 ? -1.757 -9.079 -12.362 1.00 88.38 96 SER A C 1
ATOM 717 O O . SER A 1 96 ? -1.678 -8.365 -13.357 1.00 88.38 96 SER A O 1
ATOM 719 N N . ILE A 1 97 ? -2.280 -8.648 -11.216 1.00 88.00 97 ILE A N 1
ATOM 720 C CA . ILE A 1 97 ? -2.844 -7.309 -11.060 1.00 88.00 97 ILE A CA 1
ATOM 721 C C . ILE A 1 97 ? -2.355 -6.666 -9.763 1.00 88.00 97 ILE A C 1
ATOM 723 O O . ILE A 1 97 ? -2.246 -7.331 -8.738 1.00 88.00 97 ILE A O 1
ATOM 727 N N . ASN A 1 98 ? -2.066 -5.373 -9.795 1.00 89.50 98 ASN A N 1
ATOM 728 C CA . ASN A 1 98 ? -1.876 -4.534 -8.618 1.00 89.50 98 ASN A CA 1
ATOM 729 C C . ASN A 1 98 ? -2.980 -3.476 -8.578 1.00 89.50 98 ASN A C 1
ATOM 731 O O . ASN A 1 98 ? -3.346 -2.910 -9.607 1.00 89.50 98 ASN A O 1
ATOM 735 N N . TRP A 1 99 ? -3.479 -3.156 -7.391 1.00 90.62 99 TRP A N 1
ATOM 736 C CA . TRP A 1 99 ? -4.572 -2.205 -7.221 1.00 90.62 99 TRP A CA 1
ATOM 737 C C . TRP A 1 99 ? -4.101 -0.929 -6.538 1.00 90.62 99 TRP A C 1
ATOM 739 O O . TRP A 1 99 ? -3.421 -0.978 -5.515 1.00 90.62 99 TRP A O 1
ATOM 749 N N . CYS A 1 100 ? -4.533 0.220 -7.053 1.00 92.06 100 CYS A N 1
ATOM 750 C CA . CYS A 1 100 ? -4.473 1.485 -6.330 1.00 92.06 100 CYS A CA 1
ATOM 751 C C . CYS A 1 100 ? -5.885 2.058 -6.204 1.00 92.06 100 CYS A C 1
ATOM 753 O O . CYS A 1 100 ? -6.509 2.392 -7.213 1.00 92.06 100 CYS A O 1
ATOM 755 N N . ILE A 1 101 ? -6.386 2.128 -4.967 1.00 93.06 101 ILE A N 1
ATOM 756 C CA . ILE A 1 101 ? -7.783 2.440 -4.660 1.00 93.06 101 ILE A CA 1
ATOM 757 C C . ILE A 1 101 ? -7.863 3.532 -3.603 1.00 93.06 101 ILE A C 1
ATOM 759 O O . ILE A 1 101 ? -7.213 3.458 -2.559 1.00 93.06 101 ILE A O 1
ATOM 763 N N . GLY A 1 102 ? -8.640 4.576 -3.894 1.00 93.00 102 GLY A N 1
ATOM 764 C CA . GLY A 1 102 ? -8.929 5.671 -2.964 1.00 93.00 102 GLY A CA 1
ATOM 765 C C . GLY A 1 102 ? -7.712 6.477 -2.498 1.00 93.00 102 GLY A C 1
ATOM 766 O O . GLY A 1 102 ? -7.773 7.219 -1.520 1.00 93.00 102 GLY A O 1
ATOM 767 N N . SER A 1 103 ? -6.576 6.326 -3.175 1.00 93.19 103 SER A N 1
ATOM 768 C CA . SER A 1 103 ? -5.330 6.976 -2.782 1.00 93.19 103 SER A CA 1
ATOM 769 C C . SER A 1 103 ? -5.228 8.396 -3.352 1.00 93.19 103 SER A C 1
ATOM 771 O O . SER A 1 103 ? -5.949 8.793 -4.276 1.00 93.19 103 SER A O 1
ATOM 773 N N . ARG A 1 104 ? -4.333 9.203 -2.781 1.00 92.69 104 ARG A N 1
ATOM 774 C CA . ARG A 1 104 ? -4.076 10.583 -3.205 1.00 92.69 104 ARG A CA 1
ATOM 775 C C . ARG A 1 104 ? -2.587 10.795 -3.448 1.00 92.69 104 ARG A C 1
ATOM 777 O O . ARG A 1 104 ? -1.776 10.532 -2.569 1.00 92.69 104 ARG A O 1
ATOM 784 N N . GLY A 1 105 ? -2.253 11.321 -4.618 1.00 91.50 105 GLY A N 1
ATOM 785 C CA . GLY A 1 105 ? -0.895 11.691 -4.998 1.00 91.50 105 GLY A CA 1
ATOM 786 C C . GLY A 1 105 ? -0.815 12.059 -6.472 1.00 91.50 105 GLY A C 1
ATOM 787 O O . GLY A 1 105 ? -1.808 11.946 -7.198 1.00 91.50 105 GLY A O 1
ATOM 788 N N . ASN A 1 106 ? 0.363 12.492 -6.916 1.00 91.31 106 ASN A N 1
ATOM 789 C CA . ASN A 1 106 ? 0.630 12.666 -8.337 1.00 91.31 106 ASN A CA 1
ATOM 790 C C . ASN A 1 106 ? 0.856 11.288 -8.962 1.00 91.31 106 ASN A C 1
ATOM 792 O O . ASN A 1 106 ? 1.845 10.616 -8.671 1.00 91.31 106 ASN A O 1
ATOM 796 N N . TYR A 1 107 ? -0.095 10.849 -9.780 1.00 87.81 107 TYR A N 1
ATOM 797 C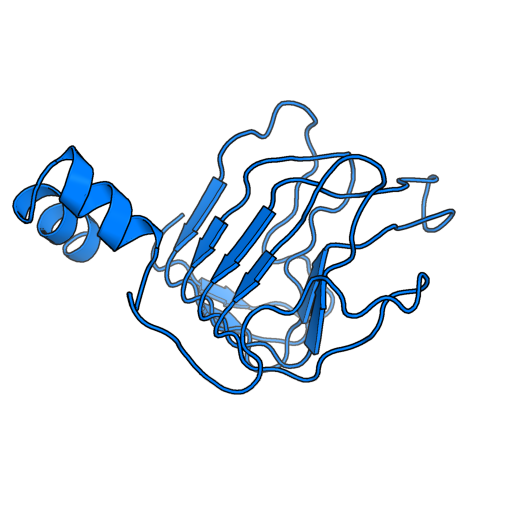 CA . TYR A 1 107 ? -0.017 9.556 -10.446 1.00 87.81 107 TYR A CA 1
ATOM 798 C C . TYR A 1 107 ? 0.942 9.628 -11.624 1.00 87.81 107 TYR A C 1
ATOM 800 O O . TYR A 1 107 ? 0.657 10.316 -12.607 1.00 87.81 107 TYR A O 1
ATOM 808 N N . GLU A 1 108 ? 2.038 8.887 -11.541 1.00 84.31 108 GLU A N 1
ATOM 809 C CA . GLU A 1 108 ? 2.950 8.723 -12.662 1.00 84.31 108 GLU A CA 1
ATOM 810 C C . GLU A 1 108 ? 2.588 7.446 -13.415 1.00 84.31 108 GLU A C 1
ATOM 812 O O . GLU A 1 108 ? 2.261 6.404 -12.838 1.00 84.31 108 GLU A O 1
ATOM 817 N N . THR A 1 109 ? 2.593 7.536 -14.740 1.00 70.56 109 THR A N 1
ATOM 818 C CA . THR A 1 109 ? 2.602 6.337 -15.563 1.00 70.56 109 THR A CA 1
ATOM 819 C C . THR A 1 109 ? 3.999 5.781 -15.510 1.00 70.56 109 THR A C 1
ATOM 821 O O . THR A 1 109 ? 4.966 6.450 -15.875 1.00 70.56 109 THR A O 1
ATOM 824 N N . GLY A 1 110 ? 4.089 4.538 -15.066 1.00 65.06 110 GLY A N 1
ATOM 825 C CA . GLY A 1 110 ? 5.282 3.782 -15.321 1.00 65.06 110 GLY A CA 1
ATOM 826 C C . GLY A 1 110 ? 5.472 3.554 -16.823 1.00 65.06 110 GLY A C 1
ATOM 827 O O . GLY A 1 110 ? 4.707 3.981 -17.692 1.00 65.06 110 GLY A O 1
ATOM 828 N N . SER A 1 111 ? 6.559 2.882 -17.117 1.00 62.41 111 SER A N 1
ATOM 829 C CA . SER A 1 111 ? 7.133 2.714 -18.431 1.00 62.41 111 SER A CA 1
ATOM 830 C C . SER A 1 111 ? 6.289 1.904 -19.432 1.00 62.41 111 SER A C 1
ATOM 832 O O . SER A 1 111 ? 6.593 1.936 -20.625 1.00 62.41 111 SER A O 1
ATOM 834 N N . GLU A 1 112 ? 5.244 1.205 -18.973 1.00 62.53 112 GLU A N 1
ATOM 835 C CA . GLU A 1 112 ? 4.269 0.508 -19.832 1.00 62.53 112 GLU A CA 1
ATOM 836 C C . GLU A 1 112 ? 3.020 1.345 -20.170 1.00 62.53 112 GLU A C 1
ATOM 838 O O . GLU A 1 112 ? 2.153 0.885 -20.902 1.00 62.53 112 GLU A O 1
ATOM 843 N N . ASN A 1 113 ? 2.941 2.605 -19.720 1.00 55.97 113 ASN A N 1
ATOM 844 C CA . ASN A 1 113 ? 1.922 3.594 -20.115 1.00 55.97 113 ASN A CA 1
ATOM 845 C C . ASN A 1 113 ? 0.441 3.163 -19.995 1.00 55.97 113 ASN A C 1
ATOM 847 O O . ASN A 1 113 ? -0.444 3.863 -20.491 1.00 55.97 113 ASN A O 1
ATOM 851 N N . THR A 1 114 ? 0.126 2.080 -19.284 1.00 59.22 114 THR A N 1
ATOM 852 C CA . THR A 1 114 ? -1.257 1.697 -18.983 1.00 59.22 114 THR A CA 1
ATOM 853 C C . THR A 1 114 ? -1.708 2.346 -17.671 1.00 59.22 114 THR A C 1
ATOM 855 O O . THR A 1 114 ? -0.945 2.466 -16.712 1.00 59.22 114 THR A O 1
ATOM 858 N N . LYS A 1 115 ? -2.957 2.830 -17.627 1.00 60.25 115 LYS A N 1
ATOM 859 C CA . LYS A 1 115 ? -3.616 3.385 -16.419 1.00 60.25 115 LYS A CA 1
ATOM 860 C C . LYS A 1 115 ? -4.730 2.469 -15.894 1.00 60.25 115 LYS A C 1
ATOM 862 O O . LYS A 1 115 ? -5.546 2.902 -15.086 1.00 60.25 115 LYS A O 1
ATOM 867 N N . GLU A 1 116 ? -4.763 1.222 -16.358 1.00 59.50 116 GLU A N 1
ATOM 868 C CA . GLU A 1 116 ? -5.818 0.224 -16.099 1.00 59.50 116 GLU A CA 1
ATOM 869 C C . GLU A 1 116 ? -5.909 -0.214 -14.626 1.00 59.50 116 GLU A C 1
ATOM 871 O O . GLU A 1 116 ? -6.887 -0.810 -14.196 1.00 59.50 116 GLU A O 1
ATOM 876 N N . TRP A 1 117 ? -4.906 0.142 -13.830 1.00 62.09 117 TRP A N 1
ATOM 877 C CA . TRP A 1 117 ? -4.731 -0.194 -12.418 1.00 62.09 117 TRP A CA 1
ATOM 878 C C . TRP A 1 117 ? -5.349 0.802 -11.427 1.00 62.09 117 TRP A C 1
ATOM 880 O O . TRP A 1 117 ? -5.309 0.595 -10.210 1.00 62.09 117 TRP A O 1
ATOM 890 N N . LEU A 1 118 ? -5.890 1.911 -11.940 1.00 62.03 118 LEU A N 1
ATOM 891 C CA . LEU A 1 118 ? -6.478 2.992 -11.151 1.00 62.03 118 LEU A CA 1
ATOM 892 C C . LEU A 1 118 ? -7.969 2.756 -10.951 1.00 62.03 118 LEU A C 1
ATOM 894 O O . LEU A 1 118 ? -8.789 3.178 -11.767 1.00 62.03 118 LEU A O 1
ATOM 898 N N . PHE A 1 119 ? -8.328 2.162 -9.819 1.00 60.50 119 PHE A N 1
ATOM 899 C CA . PHE A 1 119 ? -9.723 2.011 -9.429 1.00 60.50 119 PHE A CA 1
ATOM 900 C C . PHE A 1 119 ? -10.068 3.142 -8.446 1.00 60.50 119 PHE A C 1
ATOM 902 O O . PHE A 1 119 ? -9.688 3.106 -7.286 1.00 60.50 119 PHE A O 1
ATOM 909 N N . SER A 1 120 ? -10.779 4.176 -8.911 1.00 61.47 120 SER A N 1
ATOM 910 C CA . SER A 1 120 ? -11.168 5.381 -8.142 1.00 61.47 120 SER A CA 1
ATOM 911 C C . SER A 1 120 ? -10.026 6.361 -7.812 1.00 61.47 120 SER A C 1
ATOM 913 O O . SER A 1 120 ? -9.477 6.387 -6.708 1.00 61.47 120 SER A O 1
ATOM 915 N N . LYS A 1 121 ? -9.717 7.243 -8.773 1.00 62.06 121 LYS A N 1
ATOM 916 C CA . LYS A 1 121 ? -8.863 8.426 -8.564 1.00 62.06 121 LYS A CA 1
ATOM 917 C C . LYS A 1 121 ? -9.584 9.479 -7.720 1.00 62.06 121 LYS A C 1
ATOM 919 O O . LYS A 1 121 ? -10.768 9.718 -7.921 1.00 62.06 121 LYS A O 1
ATOM 924 N N . GLY A 1 122 ? -8.840 10.200 -6.881 1.00 60.75 122 GLY A N 1
ATOM 925 C CA . GLY A 1 122 ? -9.257 11.527 -6.403 1.00 60.75 122 GLY A CA 1
ATOM 926 C C . GLY A 1 122 ? -9.626 11.645 -4.924 1.00 60.75 122 GLY A C 1
ATOM 927 O O . GLY A 1 122 ? -9.788 12.765 -4.440 1.00 60.75 122 GLY A O 1
ATOM 928 N N . GLY A 1 123 ? -9.678 10.553 -4.159 1.00 74.06 123 GLY A N 1
ATOM 929 C CA . GLY A 1 123 ? -9.901 10.646 -2.717 1.00 74.06 123 GLY A CA 1
ATOM 930 C C . GLY A 1 123 ? -10.236 9.322 -2.039 1.00 74.06 123 GLY A C 1
ATOM 931 O O . GLY A 1 123 ? -10.512 8.346 -2.733 1.00 74.06 123 GLY A O 1
ATOM 932 N N . PRO A 1 124 ? -10.214 9.300 -0.695 1.00 89.38 124 PRO A N 1
ATOM 933 C CA . PRO A 1 124 ? -10.458 8.098 0.091 1.00 89.38 124 PRO A CA 1
ATOM 934 C C . PRO A 1 124 ? -11.838 7.507 -0.193 1.00 89.38 124 PRO A C 1
ATOM 936 O O . PRO A 1 124 ? -12.834 8.228 -0.264 1.00 89.38 124 PRO A O 1
ATOM 939 N N . VAL A 1 125 ? -11.892 6.184 -0.308 1.00 94.12 125 VAL A N 1
ATOM 940 C CA . VAL A 1 125 ? -13.131 5.414 -0.465 1.00 94.12 125 VAL A CA 1
ATOM 941 C C . VAL A 1 125 ? -13.507 4.724 0.845 1.00 94.12 125 VAL A C 1
ATOM 943 O O . VAL A 1 125 ? -12.705 4.636 1.777 1.00 94.12 125 VAL A O 1
ATOM 946 N N . LYS A 1 126 ? -14.741 4.216 0.933 1.00 94.31 126 LYS A N 1
ATOM 947 C CA . LYS A 1 126 ? -15.143 3.311 2.016 1.00 94.31 126 LYS A CA 1
ATOM 948 C C . LYS A 1 126 ? -14.886 1.848 1.609 1.00 94.31 126 LYS A C 1
ATOM 950 O O . LYS A 1 126 ? -15.074 1.519 0.440 1.00 94.31 126 LYS A O 1
ATOM 955 N N . PRO A 1 127 ? -14.519 0.969 2.560 1.00 95.69 127 PRO A N 1
ATOM 956 C CA . PRO A 1 127 ? -14.198 1.273 3.958 1.00 95.69 127 PRO A CA 1
ATOM 957 C C . PRO A 1 127 ? -12.912 2.102 4.102 1.00 95.69 127 PRO A C 1
ATOM 959 O O . PRO A 1 127 ? -12.039 2.064 3.245 1.00 95.69 127 PRO A O 1
ATOM 962 N N . GLU A 1 128 ? -12.785 2.835 5.213 1.00 94.88 128 GLU A N 1
ATOM 963 C CA . GLU A 1 128 ? -11.586 3.650 5.486 1.00 94.88 128 GLU A CA 1
ATOM 964 C C . GLU A 1 128 ? -10.305 2.816 5.492 1.00 94.88 128 GLU A C 1
ATOM 966 O O . GLU A 1 128 ? -9.283 3.280 5.003 1.00 94.88 128 GLU A O 1
ATOM 971 N N . SER A 1 129 ? -10.394 1.581 5.987 1.00 96.81 129 SER A N 1
ATOM 972 C CA . SER A 1 129 ? -9.326 0.591 5.935 1.00 96.81 129 SER A CA 1
ATOM 973 C C . SER A 1 129 ? -9.892 -0.750 5.490 1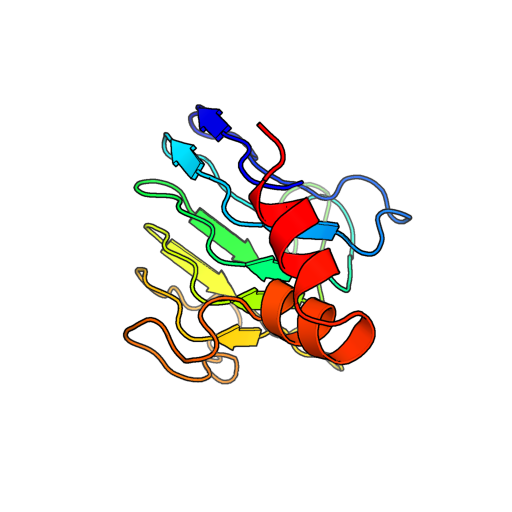.00 96.81 129 SER A C 1
ATOM 975 O O . SER A 1 129 ? -10.874 -1.246 6.061 1.00 96.81 129 SER A O 1
ATOM 977 N N . LEU A 1 130 ? -9.254 -1.334 4.478 1.00 96.00 130 LEU A N 1
ATOM 978 C CA . LEU A 1 130 ? -9.566 -2.667 3.980 1.00 96.00 130 LEU A CA 1
ATOM 979 C C . LEU A 1 130 ? -9.192 -3.731 5.018 1.00 96.00 130 LEU A C 1
ATOM 981 O O . LEU A 1 130 ? -9.994 -4.627 5.286 1.00 96.00 130 LEU A O 1
ATOM 985 N N . TYR A 1 131 ? -8.037 -3.581 5.674 1.00 96.38 131 TYR A N 1
ATOM 986 C CA . TYR A 1 131 ? -7.590 -4.483 6.734 1.00 96.38 131 TYR A CA 1
ATOM 987 C C . TYR A 1 131 ? -8.592 -4.537 7.890 1.00 96.38 131 TYR A C 1
ATOM 989 O O . TYR A 1 131 ? -9.011 -5.618 8.302 1.00 96.38 131 TYR A O 1
ATOM 997 N N . PHE A 1 132 ? -9.041 -3.385 8.403 1.00 97.19 132 PHE A N 1
ATOM 998 C CA . PHE A 1 132 ? -10.009 -3.371 9.501 1.00 97.19 132 PHE A CA 1
ATOM 999 C C . PHE A 1 132 ? -11.389 -3.882 9.087 1.00 97.19 132 PHE A C 1
ATOM 1001 O O . PHE A 1 132 ? -12.083 -4.466 9.920 1.00 97.19 132 PHE A O 1
ATOM 1008 N N . ALA A 1 133 ? -11.802 -3.691 7.832 1.00 97.38 133 ALA A N 1
ATOM 1009 C CA . ALA A 1 133 ? -13.038 -4.278 7.327 1.00 97.38 133 ALA A CA 1
ATOM 1010 C C . ALA A 1 133 ? -12.956 -5.813 7.292 1.00 97.38 133 ALA A C 1
ATOM 1012 O O . ALA A 1 133 ? -13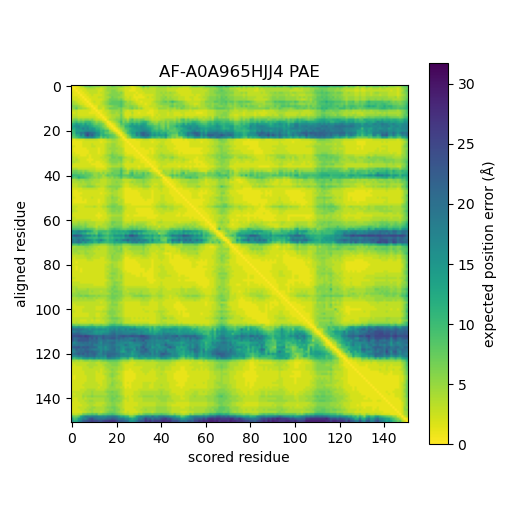.849 -6.481 7.812 1.00 97.38 133 ALA A O 1
ATOM 1013 N N . GLN A 1 134 ? -11.859 -6.366 6.769 1.00 95.81 134 GLN A N 1
ATOM 1014 C CA . GLN A 1 134 ? -11.616 -7.811 6.733 1.00 95.81 134 GLN A CA 1
ATOM 1015 C C . GLN A 1 134 ? -11.478 -8.407 8.139 1.00 95.81 134 GLN A C 1
ATOM 1017 O O . GLN A 1 134 ? -12.069 -9.444 8.440 1.00 95.81 134 GLN A O 1
ATOM 1022 N N . LEU A 1 135 ? -10.740 -7.737 9.030 1.00 96.62 135 LEU A N 1
ATOM 1023 C CA . LEU A 1 135 ? -10.577 -8.161 10.418 1.00 96.62 135 LEU A CA 1
ATOM 1024 C C . LEU A 1 135 ? -11.920 -8.189 11.152 1.00 96.62 135 LEU A C 1
ATOM 1026 O O . LEU A 1 135 ? -12.214 -9.167 11.836 1.00 96.62 135 LEU A O 1
ATOM 1030 N N . ARG A 1 136 ? -12.751 -7.153 10.970 1.00 97.56 136 ARG A N 1
ATOM 1031 C CA . ARG A 1 136 ? -14.108 -7.105 11.526 1.00 97.56 136 ARG A CA 1
ATOM 1032 C C . ARG A 1 136 ? -14.971 -8.241 10.997 1.0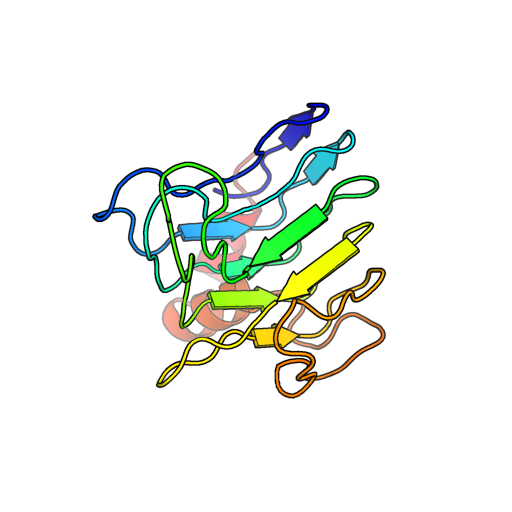0 97.56 136 ARG A C 1
ATOM 1034 O O . ARG A 1 136 ? -15.634 -8.898 11.787 1.00 97.56 136 ARG A O 1
ATOM 1041 N N . ALA A 1 137 ? -14.964 -8.468 9.686 1.00 97.75 137 ALA A N 1
ATOM 1042 C CA . ALA A 1 137 ? -15.761 -9.526 9.075 1.00 97.75 137 ALA A CA 1
ATOM 1043 C C . ALA A 1 137 ? -15.362 -10.916 9.597 1.00 97.75 137 ALA A C 1
ATOM 1045 O O . ALA A 1 137 ? -16.221 -11.769 9.787 1.00 97.75 137 ALA A O 1
ATOM 1046 N N . ARG A 1 138 ? -14.067 -11.131 9.869 1.00 97.56 138 ARG A N 1
ATOM 1047 C CA . ARG A 1 138 ? -13.540 -12.418 10.336 1.00 97.56 138 ARG A CA 1
ATOM 1048 C C . ARG A 1 138 ? -13.683 -12.640 11.843 1.00 97.56 138 ARG A C 1
ATOM 1050 O O . ARG A 1 138 ? -13.962 -13.759 12.249 1.00 97.56 138 ARG A O 1
ATOM 1057 N N . LEU A 1 139 ? -13.433 -11.615 12.662 1.00 97.75 139 LEU A N 1
ATOM 1058 C CA . LEU A 1 139 ? -13.269 -11.745 14.121 1.00 97.75 139 LEU A CA 1
ATOM 1059 C C . LEU A 1 139 ? -14.132 -10.770 14.948 1.00 97.75 139 LEU A C 1
ATOM 1061 O O . LEU A 1 139 ? -14.039 -10.745 16.175 1.00 97.75 139 LEU A O 1
ATOM 1065 N N . GLY A 1 140 ? -14.964 -9.952 14.303 1.00 97.25 140 GLY A N 1
ATOM 1066 C CA . GLY A 1 140 ? -15.845 -8.989 14.961 1.00 97.25 140 GLY A CA 1
ATOM 1067 C C . GLY A 1 140 ? -15.150 -7.719 15.469 1.00 97.25 140 GLY A C 1
ATOM 1068 O O . GLY A 1 140 ? -13.943 -7.506 15.324 1.00 97.25 140 GLY A O 1
ATOM 1069 N N . ASP A 1 141 ? -15.939 -6.835 16.083 1.00 96.75 141 ASP A N 1
ATOM 1070 C CA . ASP A 1 141 ? -15.483 -5.504 16.509 1.00 96.75 141 ASP A CA 1
ATOM 1071 C C . ASP A 1 141 ? -14.435 -5.524 17.624 1.00 96.75 141 ASP A C 1
ATOM 1073 O O . ASP A 1 141 ? -13.623 -4.601 17.718 1.00 96.75 141 ASP A O 1
ATOM 1077 N N . GLN A 1 142 ? -14.429 -6.555 18.473 1.00 96.06 142 GLN A N 1
ATOM 1078 C CA . GLN A 1 142 ? -13.462 -6.656 19.569 1.00 96.06 142 GLN A CA 1
ATOM 1079 C C . GLN A 1 142 ? -12.032 -6.810 19.044 1.00 96.06 142 GLN A C 1
ATOM 1081 O O . GLN A 1 142 ? -11.127 -6.140 19.538 1.00 96.06 142 GLN A O 1
ATOM 1086 N N . ALA A 1 143 ? -11.836 -7.597 17.982 1.00 95.38 143 ALA A N 1
ATOM 1087 C CA . ALA A 1 143 ? -10.532 -7.744 17.342 1.00 95.38 143 ALA A CA 1
ATOM 1088 C C . ALA A 1 143 ? -10.043 -6.422 16.728 1.00 95.38 143 ALA A C 1
ATOM 1090 O O . ALA A 1 143 ? -8.882 -6.052 16.887 1.00 95.38 143 ALA A O 1
ATOM 1091 N N . VAL A 1 144 ? -10.937 -5.662 16.083 1.00 95.62 144 VAL A N 1
ATOM 1092 C CA . VAL A 1 144 ? -10.595 -4.331 15.551 1.00 95.62 144 VAL A CA 1
ATOM 1093 C C . VAL A 1 144 ? -10.195 -3.377 16.672 1.00 95.62 144 VAL A C 1
ATOM 1095 O O . VAL A 1 144 ? -9.201 -2.665 16.542 1.00 95.62 144 VAL A O 1
ATOM 1098 N N . LYS A 1 145 ? -10.949 -3.361 17.777 1.00 94.44 145 LYS A N 1
ATOM 1099 C CA . LYS A 1 145 ? -10.629 -2.531 18.943 1.00 94.44 145 LYS A CA 1
ATOM 1100 C C . LYS A 1 145 ? -9.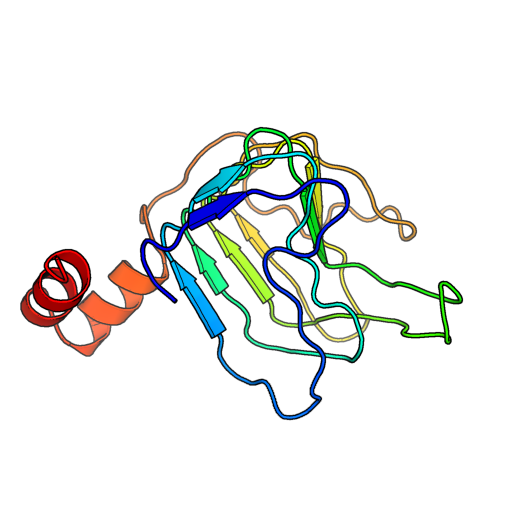266 -2.892 19.526 1.00 94.44 145 LYS A C 1
ATOM 1102 O O . LYS A 1 145 ? -8.516 -1.977 19.832 1.00 94.44 145 LYS A O 1
ATOM 1107 N N . ALA A 1 146 ? -8.939 -4.179 19.640 1.00 93.62 146 ALA A N 1
ATOM 1108 C CA . ALA A 1 146 ? -7.650 -4.633 20.158 1.00 93.62 146 ALA A CA 1
ATOM 1109 C C . ALA A 1 146 ? -6.472 -4.123 19.312 1.00 93.62 146 ALA A C 1
ATOM 1111 O O . ALA A 1 146 ? -5.517 -3.592 19.864 1.00 93.62 146 ALA A O 1
ATOM 1112 N N . VAL A 1 147 ? -6.571 -4.194 17.979 1.00 91.38 147 VAL A N 1
ATOM 1113 C CA . VAL A 1 147 ? -5.508 -3.698 17.083 1.00 91.38 147 VAL A CA 1
ATOM 1114 C C . VAL A 1 147 ? -5.411 -2.170 17.085 1.00 91.38 147 VAL A C 1
ATOM 1116 O O . VAL A 1 147 ? -4.324 -1.628 16.947 1.00 91.38 147 VAL A O 1
ATOM 1119 N N . LYS A 1 148 ? -6.530 -1.455 17.249 1.00 87.19 148 LYS A N 1
ATOM 1120 C CA . LYS A 1 148 ? -6.518 0.015 17.352 1.00 87.19 148 LYS A CA 1
ATOM 1121 C C . LYS A 1 148 ? -6.021 0.537 18.705 1.00 87.19 148 LYS A C 1
ATOM 1123 O O . LYS A 1 148 ? -5.636 1.695 18.774 1.00 87.19 148 LYS A O 1
ATOM 1128 N N . LYS A 1 149 ? -6.104 -0.275 19.764 1.00 68.88 149 LYS A N 1
ATOM 1129 C CA . LYS A 1 149 ? -5.760 0.088 21.148 1.00 68.88 149 LYS A CA 1
ATOM 1130 C C . LYS A 1 149 ? -4.307 -0.188 21.530 1.00 68.88 149 LYS A C 1
ATOM 1132 O O . LYS A 1 149 ? -3.973 0.071 22.677 1.00 68.88 149 LYS A O 1
ATOM 1137 N N . SER A 1 150 ? -3.485 -0.760 20.651 1.00 59.50 150 SER A N 1
ATOM 1138 C CA . SER A 1 150 ? -2.075 -1.005 20.962 1.00 59.50 150 SER A CA 1
ATOM 1139 C C . SER A 1 150 ? -1.314 0.326 21.056 1.00 59.50 150 SER A C 1
ATOM 1141 O O . SER A 1 150 ? -0.748 0.781 20.064 1.00 59.50 150 SER A O 1
ATOM 1143 N N . GLU A 1 151 ? -1.366 0.925 22.244 1.00 44.75 151 GLU A N 1
ATOM 1144 C CA . GLU A 1 151 ? -0.496 1.966 22.803 1.00 44.75 151 GLU A CA 1
ATOM 1145 C C . GLU A 1 151 ? 0.140 1.411 24.082 1.00 44.75 151 GLU A C 1
ATOM 1147 O O . GLU A 1 151 ? -0.596 0.769 24.873 1.00 44.75 151 GLU A O 1
#

Mean predicted aligned error: 6.02 Å

Sequence (151 aa):
MNQCSSTGNGSFYVSTADPESMLNVVLNCVFSGDGSIQPHMRWSTGLLL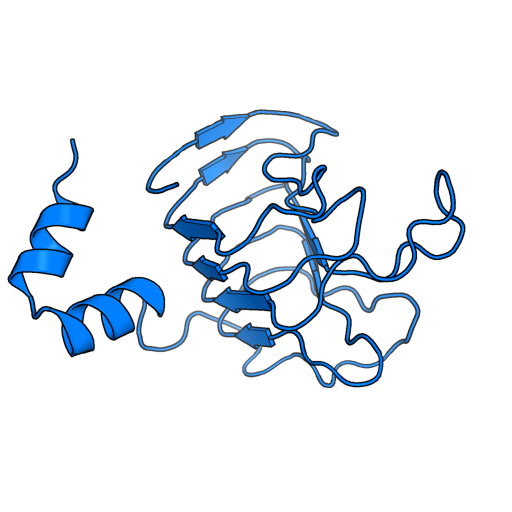DGCKLRDGEIIISNRRGMGSGHGWTMGWGVVWNCTAKKITVEQPPGSINWCIGSRGNYETGSENTKEWLFSKGGPVKPESLYFAQLRARLGDQAVKAVKKSE

Solvent-accessible surface area (backbone atoms only — not comparable to full-atom values): 7944 Å² total; per-residue (Å²): 92,65,66,47,73,54,75,39,67,85,34,71,79,42,64,38,73,56,79,81,64,64,69,49,51,42,31,52,26,42,39,42,45,56,15,27,40,29,52,62,60,34,55,39,46,46,39,37,39,28,41,28,37,20,72,61,9,35,39,44,41,44,70,44,47,73,54,84,93,49,45,32,53,15,47,32,52,30,38,39,33,34,27,36,24,42,30,38,28,67,41,70,42,89,99,47,48,35,44,40,30,14,31,43,54,48,74,48,70,52,98,81,70,64,70,90,38,60,52,55,83,81,40,73,48,85,66,73,39,65,68,55,51,53,42,27,76,74,60,33,67,64,53,42,50,55,70,73,57,78,121

Nearest PDB structures (foldseek):
  4xmy-assembly1_A  TM=3.862E-01  e=6.708E+00  Enterobacteria phage HK620
  4xot-assembly1_A  TM=3.880E-01  e=8.316E+00  Enterobacteria phage HK620
  6qps-assembly2_B  TM=2.542E-01  e=2.551E+00  Bacteroides cellulosilyticus
  8k77-assembly1_A  TM=2.442E-01  e=2.997E+00  Homo sapiens
  4xla-assembly1_A  TM=2.095E-01  e=1.413E+00  Enterobacteria phage HK620

pLDDT: mean 85.25, std 12.84, range [44.75, 97.75]

Foldseek 3Di:
DEQEEDEDEQEAPAEAADAPDAADEDYLYEYYYAHEHEPPAEEYAHYEDANYEAANYEYEQAACAPPDPGHGGSYFHYEYAQYEHQEYEHDHDPPGAYAYYFYYHHYDYPPVRDPPRYDDPDHHDPPNTPVLVVQCVVPNDVSSCVSVPPD

Radius of gyration: 15.06 Å; Cα contacts (8 Å, |Δi|>4): 379; chains: 1; bounding box: 37×30×43 Å

Secondary structure (DSSP, 8-state):
-BS-EEE-SS-EEE---STT----EEES-EEESS-EE---SS-EE--EEES-EEEEEEEEE-B-TTSTTT--B-EES-EEES-EEEEEEE---TT---EEES-EEEE---TT---TTEES-SSPPSSS-HHHHHHHHHHHHHHHHHHHT--